Protein AF-A0A9D2Q267-F1 (afdb_monomer)

InterPro domains:
  IPR001387 Cro/C1-type, helix-turn-helix domain [PF01381] (14-52)
  IPR001387 Cro/C1-type, helix-turn-helix domain [cd00093] (12-51)
  IPR010982 Lambda repressor-like, DNA-binding domain superfamily [G3DSA:1.10.260.40] (4-55)
  IPR010982 Lambda repressor-like, DNA-binding domain superfamily [SSF47413] (12-53)

Solvent-accessible surface area (backbone atoms only — not comparable to full-atom values): 3541 Å² total; per-residue (Å²): 134,78,56,72,67,57,52,52,50,52,54,51,52,50,51,49,17,62,76,34,75,45,54,65,68,53,44,51,26,61,77,68,74,42,85,82,72,56,69,67,59,54,50,33,4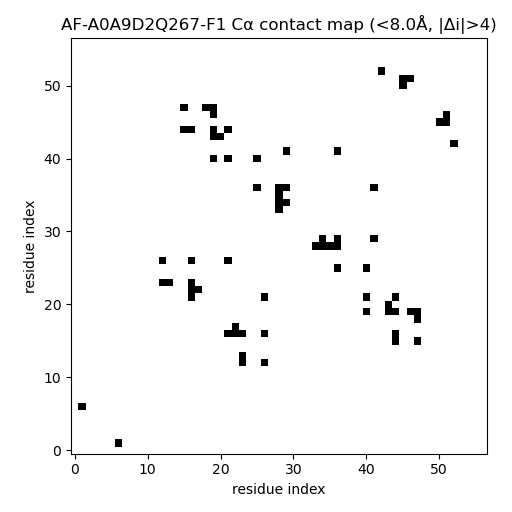4,30,54,74,70,73,52,82,89,81,87,76,134

Sequence (57 aa):
MLPKQEQWWQSSSQQLGELAGVSDRTLRDIESGAGRPALRSVLSVLTVLGLQVAVTP

Mean predicted aligned error: 4.65 Å

Organism: NCBI:txid2838512

Radius of gyration: 12.55 Å; Cα contacts (8 Å, |Δi|>4): 36; chains: 1; bounding box: 26×28×33 Å

pLDDT: mean 90.4, std 8.64, range [68.88, 97.94]

Secondary structure (DSSP, 8-state):
---HHHHHHHHHHHHHHHHHT--HHHHHHHHHT-S---HHHHHHHHHHTT--PPPP-

Foldseek 3Di:
DDPPVVVVVVVVLVVLCVQLVHDSVLSVCVVVVHDDRDPSSVVSSCVSVVHDDDDDD

Nearest PDB structures (foldseek):
  8ezt-assembly1_D-2  TM=8.432E-01  e=3.251E-02  Legionella pneumophila
  3dnv-assembly1_B  TM=8.086E-01  e=1.414E-01  Escherichia coli K-12
  4z5h-assembly1_A-2  TM=8.038E-01  e=1.508E-01  Escherichia coli K-12
  5k98-assembly1_P  TM=8.072E-01  e=2.359E-01  Escherichia coli MP020980.2
  4z59-assembly1_A  TM=7.992E-01  e=2.359E-01  Escherichia coli K-12

Structure (mmCIF, N/CA/C/O backbone):
data_AF-A0A9D2Q267-F1
#
_entry.id   AF-A0A9D2Q267-F1
#
loop_
_atom_site.group_PDB
_atom_site.id
_atom_site.type_symbol
_atom_site.label_atom_id
_atom_site.label_alt_id
_atom_site.label_comp_id
_atom_site.label_asym_id
_atom_site.label_entity_id
_atom_site.label_seq_id
_atom_site.pdbx_PDB_ins_code
_atom_site.Cartn_x
_atom_site.Cartn_y
_atom_site.Cartn_z
_atom_site.occupancy
_atom_site.B_iso_or_equiv
_atom_site.auth_seq_id
_atom_site.auth_comp_id
_atom_site.auth_asym_id
_atom_site.auth_atom_id
_atom_site.pdbx_PDB_model_num
ATOM 1 N N . MET A 1 1 ? -10.556 20.738 12.330 1.00 69.31 1 MET A N 1
ATOM 2 C CA . MET A 1 1 ? -11.530 20.002 11.496 1.00 69.31 1 MET A CA 1
ATOM 3 C C . MET A 1 1 ? -10.957 19.913 10.097 1.00 69.31 1 MET A C 1
ATOM 5 O O . MET A 1 1 ? -10.620 20.955 9.554 1.00 69.31 1 MET A O 1
ATOM 9 N N . LEU A 1 2 ? -10.786 18.704 9.558 1.00 68.88 2 LEU A N 1
ATOM 10 C CA . LEU A 1 2 ? -10.355 18.514 8.169 1.00 68.88 2 LEU A CA 1
ATOM 11 C C . LEU A 1 2 ? -11.549 18.746 7.226 1.00 68.88 2 LEU A C 1
ATOM 13 O O . LEU A 1 2 ? -12.678 18.403 7.604 1.00 68.88 2 LEU A O 1
ATOM 17 N N . PRO A 1 3 ? -11.344 19.319 6.030 1.00 83.88 3 PRO A N 1
ATOM 18 C CA . PRO A 1 3 ? -12.395 19.497 5.039 1.00 83.88 3 PRO A CA 1
ATOM 19 C C . PRO A 1 3 ? -13.052 18.159 4.682 1.00 83.88 3 PRO A C 1
ATOM 21 O O . PRO A 1 3 ? -12.447 17.091 4.758 1.00 83.88 3 PRO A O 1
ATOM 24 N N . LYS A 1 4 ? -14.321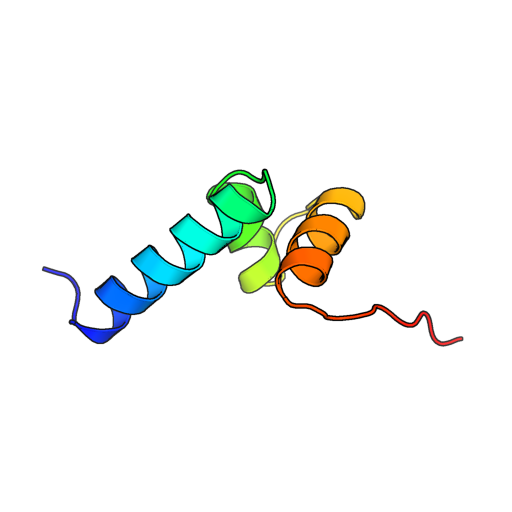 18.223 4.271 1.00 78.12 4 LYS A N 1
ATOM 25 C CA . LYS A 1 4 ? -15.159 17.044 3.990 1.00 78.12 4 LYS A CA 1
ATOM 26 C C . LYS A 1 4 ? -14.537 16.083 2.961 1.00 78.12 4 LYS A C 1
ATOM 28 O O . LYS A 1 4 ? -14.685 14.877 3.102 1.00 78.12 4 LYS A O 1
ATOM 33 N N . GLN A 1 5 ? -13.792 16.624 1.994 1.00 75.81 5 GLN A N 1
ATOM 34 C CA . GLN A 1 5 ? -13.032 15.867 0.991 1.00 75.81 5 GLN A CA 1
ATOM 35 C C . GLN A 1 5 ? -11.911 15.025 1.628 1.00 75.81 5 GLN A C 1
ATOM 37 O O . GLN A 1 5 ? -11.775 13.845 1.324 1.00 75.81 5 GLN A O 1
ATOM 42 N N . GLU A 1 6 ? -11.145 15.609 2.557 1.00 75.06 6 GLU A N 1
ATOM 43 C CA . GLU A 1 6 ? -10.068 14.898 3.259 1.00 75.06 6 GLU A CA 1
ATOM 44 C C . GLU A 1 6 ? -10.620 13.812 4.186 1.00 75.06 6 GLU A C 1
ATOM 46 O O . GLU A 1 6 ? -10.034 12.741 4.280 1.00 75.06 6 GLU A O 1
ATOM 51 N N . GLN A 1 7 ? -11.774 14.031 4.825 1.00 75.31 7 GLN A N 1
ATOM 52 C CA . GLN A 1 7 ? -12.418 12.991 5.639 1.00 75.31 7 GLN A CA 1
ATOM 53 C C . GLN A 1 7 ? -12.816 11.759 4.815 1.00 75.31 7 GLN A C 1
ATOM 55 O O . GLN A 1 7 ? -12.562 10.637 5.243 1.00 75.31 7 GLN A O 1
ATOM 60 N N . TRP A 1 8 ? -13.405 11.953 3.633 1.00 71.44 8 TRP A N 1
ATOM 61 C CA . TRP A 1 8 ? -13.796 10.844 2.756 1.00 71.44 8 TRP A CA 1
ATOM 62 C C . TRP A 1 8 ? -12.596 10.085 2.204 1.00 71.44 8 TRP A C 1
ATOM 64 O O . TRP A 1 8 ? -12.611 8.855 2.173 1.00 71.44 8 TRP A O 1
ATOM 74 N N . TRP A 1 9 ? -11.546 10.815 1.827 1.00 73.19 9 TRP A N 1
ATOM 75 C CA . TRP A 1 9 ? -10.300 10.212 1.374 1.00 73.19 9 TRP A CA 1
ATOM 76 C C . TRP A 1 9 ? -9.685 9.314 2.452 1.00 73.19 9 TRP A C 1
ATOM 78 O O . TRP A 1 9 ? -9.403 8.149 2.190 1.00 73.19 9 TRP A O 1
ATOM 88 N N . GLN A 1 10 ? -9.580 9.805 3.692 1.00 73.44 10 GLN A N 1
ATOM 89 C CA . GLN A 1 10 ? -9.003 9.028 4.795 1.00 73.44 10 GLN A CA 1
ATOM 90 C C . GLN A 1 10 ? -9.811 7.758 5.100 1.00 73.44 10 GLN A C 1
ATOM 92 O O . GLN A 1 10 ? -9.220 6.709 5.340 1.00 73.44 10 GLN A O 1
ATOM 97 N N . SER A 1 11 ? -11.148 7.813 5.050 1.00 75.69 11 SER A N 1
ATOM 98 C CA . SER A 1 11 ? -11.981 6.616 5.246 1.00 75.69 11 SER A CA 1
ATOM 99 C C . SER A 1 11 ? -11.803 5.586 4.127 1.00 75.69 11 SER A C 1
ATOM 101 O O . SER A 1 11 ? 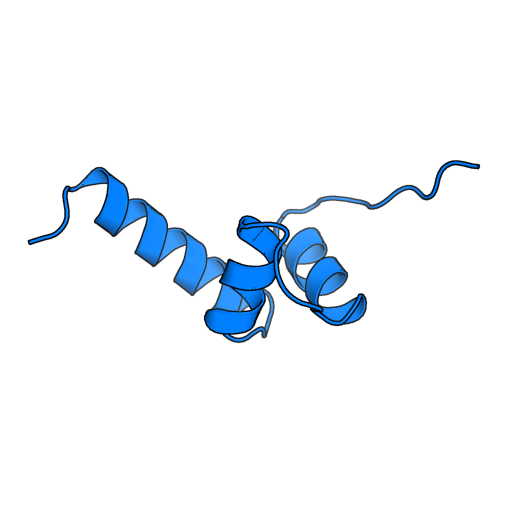-11.755 4.389 4.407 1.00 75.69 11 SER A O 1
ATOM 103 N N . SER A 1 12 ? -11.663 6.040 2.878 1.00 85.31 12 SER A N 1
ATOM 104 C CA . SER A 1 12 ? -11.429 5.157 1.732 1.00 85.31 12 SER A CA 1
ATOM 105 C C . SER A 1 12 ? -10.049 4.495 1.792 1.00 85.31 12 SER A C 1
ATOM 107 O O . SER A 1 12 ? -9.950 3.285 1.593 1.00 85.31 12 SER A O 1
ATOM 109 N N . SER A 1 13 ? -8.990 5.253 2.099 1.00 86.38 13 SER A N 1
ATOM 110 C CA . SER A 1 13 ? -7.640 4.698 2.251 1.00 86.38 13 SER A CA 1
ATOM 111 C C . SER A 1 13 ? -7.575 3.727 3.433 1.00 86.38 13 SER A C 1
ATOM 113 O O . SER A 1 13 ? -7.028 2.635 3.301 1.00 86.38 13 SER A O 1
ATOM 115 N N . GLN A 1 14 ? -8.212 4.040 4.566 1.00 89.88 14 GLN A N 1
ATOM 116 C CA . GLN A 1 14 ? -8.240 3.124 5.710 1.00 89.88 14 GLN A CA 1
ATOM 117 C C . GLN A 1 14 ? -8.907 1.784 5.354 1.00 89.88 14 GLN A C 1
ATOM 119 O O . GLN A 1 14 ? -8.321 0.729 5.599 1.00 89.88 14 GLN A O 1
ATOM 124 N N . GLN A 1 15 ? -10.081 1.814 4.712 1.00 94.12 15 GLN A N 1
ATOM 125 C CA . GLN A 1 15 ? -10.762 0.594 4.263 1.00 94.12 15 GLN A CA 1
ATOM 126 C C . GLN A 1 15 ? -9.923 -0.211 3.271 1.00 94.12 15 GLN A C 1
ATOM 128 O O . GLN A 1 15 ? -9.876 -1.437 3.344 1.00 94.12 15 GLN A O 1
ATOM 133 N N . LEU A 1 16 ? -9.236 0.462 2.349 1.00 95.75 16 LEU A N 1
ATOM 134 C CA . LEU A 1 16 ? -8.380 -0.214 1.385 1.00 95.75 16 LEU A CA 1
ATOM 135 C C . LEU A 1 16 ? -7.172 -0.882 2.060 1.00 95.75 16 LEU A C 1
ATOM 137 O O . LEU A 1 16 ? -6.826 -2.007 1.703 1.00 95.75 16 LEU A O 1
ATOM 141 N N . GLY A 1 17 ? -6.562 -0.236 3.057 1.00 96.50 17 GLY A N 1
ATOM 142 C CA . GLY A 1 17 ? -5.482 -0.824 3.851 1.00 96.50 17 GLY A CA 1
ATOM 143 C C . GLY A 1 17 ? -5.933 -2.071 4.613 1.00 96.50 17 GLY A C 1
ATOM 144 O O . GLY A 1 17 ? -5.245 -3.094 4.583 1.00 96.50 17 GLY A O 1
ATOM 145 N N . GLU A 1 18 ? -7.122 -2.014 5.218 1.00 96.56 18 GLU A N 1
ATOM 146 C CA . GLU A 1 18 ? -7.755 -3.147 5.903 1.00 96.56 18 GLU A CA 1
ATOM 147 C C . GLU A 1 18 ? -8.012 -4.320 4.944 1.00 96.56 18 GLU A C 1
ATOM 149 O O . GLU A 1 18 ? -7.605 -5.447 5.231 1.00 96.56 18 GLU A O 1
ATOM 154 N N . LEU A 1 19 ? -8.607 -4.058 3.775 1.00 97.50 19 LEU A N 1
ATOM 155 C CA . LEU A 1 19 ? -8.879 -5.081 2.757 1.00 97.50 19 LEU A CA 1
ATOM 156 C C . LEU A 1 19 ? -7.596 -5.692 2.177 1.00 97.50 19 LEU A C 1
ATOM 158 O O . LEU A 1 19 ? -7.549 -6.890 1.904 1.00 97.50 19 LEU A O 1
ATOM 162 N N . ALA A 1 20 ? -6.553 -4.883 1.991 1.00 97.31 20 ALA A N 1
ATOM 163 C CA . ALA A 1 20 ? -5.273 -5.333 1.449 1.00 97.31 20 ALA A CA 1
ATOM 164 C C . ALA A 1 20 ? -4.358 -5.980 2.506 1.00 97.31 20 ALA A C 1
ATOM 166 O O . ALA A 1 20 ? -3.310 -6.529 2.154 1.00 97.31 20 ALA A O 1
ATOM 167 N N . GLY A 1 21 ? -4.721 -5.913 3.792 1.00 97.94 21 GLY A N 1
ATOM 168 C CA . GLY A 1 21 ? -3.907 -6.425 4.894 1.00 97.94 21 GLY A CA 1
ATOM 169 C C . GLY A 1 21 ? -2.586 -5.669 5.076 1.00 97.94 21 GLY A C 1
ATOM 170 O O . GLY A 1 21 ? -1.569 -6.273 5.425 1.00 97.94 21 GLY A O 1
ATOM 171 N N . VAL A 1 22 ? -2.570 -4.359 4.811 1.00 97.56 22 VAL A N 1
ATOM 172 C CA . VAL A 1 22 ? -1.383 -3.502 4.952 1.00 97.56 22 VAL A CA 1
ATOM 173 C C . VAL A 1 22 ? -1.618 -2.403 5.979 1.00 97.56 22 VAL A C 1
ATOM 175 O O . VAL A 1 22 ? -2.740 -1.961 6.207 1.00 97.56 22 VAL A O 1
ATOM 178 N N . SER A 1 23 ? -0.539 -1.937 6.611 1.00 95.56 23 SER A N 1
ATOM 179 C CA . SER A 1 23 ? -0.643 -0.802 7.526 1.00 95.56 23 SER A CA 1
ATOM 180 C C . SER A 1 23 ? -0.995 0.479 6.771 1.00 95.56 23 SER A C 1
ATOM 182 O O . SER A 1 23 ? -0.565 0.674 5.634 1.00 95.56 23 SER A O 1
ATOM 184 N N . ASP A 1 24 ? -1.689 1.390 7.443 1.00 93.25 24 ASP A N 1
ATOM 185 C CA . ASP A 1 24 ? -1.974 2.733 6.939 1.00 93.25 24 ASP A CA 1
ATOM 186 C C . ASP A 1 24 ? -0.701 3.472 6.476 1.00 93.25 24 ASP A C 1
ATOM 188 O O . ASP A 1 24 ? -0.674 4.075 5.406 1.00 93.25 24 ASP A O 1
ATOM 192 N N . ARG A 1 25 ? 0.409 3.326 7.215 1.00 93.75 25 ARG A N 1
ATOM 193 C CA . ARG A 1 25 ? 1.717 3.851 6.800 1.00 93.75 25 ARG A CA 1
ATOM 194 C C . ARG A 1 25 ? 2.174 3.261 5.466 1.00 93.75 25 ARG A C 1
ATOM 196 O O . ARG A 1 25 ? 2.594 4.000 4.587 1.00 93.75 25 ARG A O 1
ATOM 203 N N . THR A 1 26 ? 2.101 1.937 5.321 1.00 95.81 26 THR A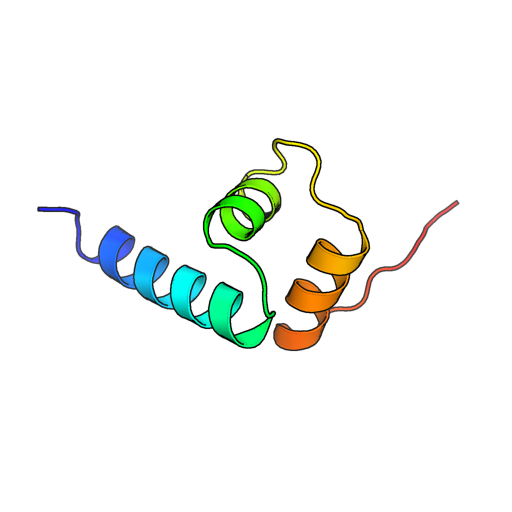 N 1
ATOM 204 C CA . THR A 1 26 ? 2.466 1.249 4.074 1.00 95.81 26 THR A CA 1
ATOM 205 C C . THR A 1 26 ? 1.595 1.716 2.916 1.00 95.81 26 THR A C 1
ATOM 207 O O . THR A 1 26 ? 2.109 1.894 1.817 1.00 95.81 26 THR A O 1
ATOM 210 N N . LEU A 1 27 ? 0.301 1.932 3.154 1.00 95.69 27 LEU A N 1
ATOM 211 C CA . LEU A 1 27 ? -0.590 2.429 2.121 1.00 95.69 27 LEU A CA 1
ATOM 212 C C . LEU A 1 27 ? -0.245 3.865 1.702 1.00 95.69 27 LEU A C 1
ATOM 214 O O . LEU A 1 27 ? -0.155 4.129 0.508 1.00 95.69 27 LEU A O 1
ATOM 218 N N . ARG A 1 28 ? 0.038 4.767 2.649 1.00 92.75 28 ARG A N 1
ATOM 219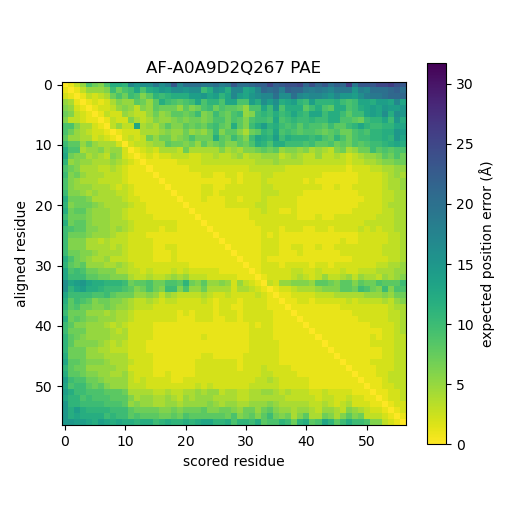 C CA . ARG A 1 28 ? 0.487 6.135 2.327 1.00 92.75 28 ARG A CA 1
ATOM 220 C C . ARG A 1 28 ? 1.806 6.152 1.559 1.00 92.75 28 ARG A C 1
ATOM 222 O O . ARG A 1 28 ? 1.958 6.949 0.635 1.00 92.75 28 ARG A O 1
ATOM 229 N N . ASP A 1 29 ? 2.751 5.284 1.919 1.00 95.75 29 ASP A N 1
ATOM 230 C CA . ASP A 1 29 ? 4.009 5.127 1.178 1.00 95.75 29 ASP A CA 1
ATOM 231 C C . ASP A 1 29 ? 3.715 4.729 -0.288 1.00 95.75 29 ASP A C 1
ATOM 233 O O . ASP A 1 29 ? 4.255 5.322 -1.218 1.00 95.75 29 ASP A O 1
ATOM 237 N N . ILE A 1 30 ? 2.773 3.802 -0.513 1.00 95.38 30 ILE A N 1
ATOM 238 C CA . ILE A 1 30 ? 2.325 3.410 -1.862 1.00 95.38 30 ILE A CA 1
ATOM 239 C C . ILE A 1 30 ? 1.654 4.580 -2.603 1.00 95.38 30 ILE A C 1
ATOM 241 O O . ILE A 1 30 ? 2.035 4.867 -3.735 1.00 95.38 30 ILE A O 1
ATOM 245 N N . GLU A 1 31 ? 0.684 5.264 -1.986 1.00 93.12 31 GLU A N 1
ATOM 246 C CA . GLU A 1 31 ? -0.074 6.369 -2.604 1.00 93.12 31 GLU A CA 1
ATOM 247 C C . GLU A 1 31 ? 0.815 7.562 -2.973 1.00 93.12 31 GLU A C 1
ATOM 249 O O . GLU A 1 31 ? 0.643 8.180 -4.022 1.00 93.12 31 GLU A O 1
ATOM 254 N N . SER A 1 32 ? 1.778 7.887 -2.112 1.00 93.06 32 SER A N 1
ATOM 255 C CA . SER A 1 32 ? 2.704 9.002 -2.328 1.00 93.06 32 SER A CA 1
ATOM 256 C C . SER A 1 32 ? 3.862 8.660 -3.267 1.00 93.06 32 SER A C 1
ATOM 258 O O . SER A 1 32 ? 4.625 9.552 -3.638 1.00 93.06 32 SER A O 1
ATOM 260 N N . GLY A 1 33 ? 4.033 7.381 -3.626 1.00 92.12 33 GLY A N 1
ATOM 261 C CA . GLY A 1 33 ? 5.215 6.891 -4.338 1.00 92.12 33 GLY A CA 1
ATOM 262 C C . GLY A 1 33 ? 6.519 7.052 -3.544 1.00 92.12 33 GLY A C 1
ATOM 263 O O . GLY A 1 33 ? 7.604 6.940 -4.117 1.00 92.12 33 GLY A O 1
ATOM 264 N N . ALA A 1 34 ? 6.432 7.343 -2.243 1.00 85.94 34 ALA A N 1
ATOM 265 C CA . ALA A 1 34 ? 7.569 7.532 -1.355 1.00 85.94 34 ALA A CA 1
ATOM 266 C C . ALA A 1 34 ? 7.842 6.269 -0.519 1.00 85.94 34 ALA A C 1
ATOM 268 O O . ALA A 1 34 ? 7.028 5.358 -0.402 1.00 85.94 34 ALA A O 1
ATOM 269 N N . GLY A 1 35 ? 9.022 6.199 0.096 1.00 86.06 35 GLY A N 1
ATOM 270 C CA . GLY A 1 35 ? 9.394 5.059 0.933 1.00 86.06 35 GLY A CA 1
ATOM 271 C C . GLY A 1 35 ? 9.848 3.826 0.142 1.00 86.06 35 GLY A C 1
ATOM 272 O O . GLY A 1 35 ? 10.294 3.913 -1.001 1.00 86.06 35 GLY A O 1
ATOM 273 N N . ARG A 1 36 ? 9.843 2.664 0.808 1.00 93.75 36 ARG A N 1
ATOM 274 C CA . ARG A 1 36 ? 10.306 1.373 0.255 1.00 93.75 36 ARG A CA 1
ATOM 275 C C . ARG A 1 36 ? 9.330 0.249 0.633 1.00 93.75 36 ARG A C 1
ATOM 277 O O . ARG A 1 36 ? 9.720 -0.664 1.368 1.00 93.75 36 ARG A O 1
ATOM 284 N N . PRO A 1 37 ? 8.053 0.320 0.209 1.00 95.44 37 PRO A N 1
ATOM 285 C CA . PRO A 1 37 ? 7.105 -0.754 0.462 1.00 95.44 37 PRO A CA 1
ATOM 286 C C . PRO A 1 37 ? 7.594 -2.042 -0.202 1.00 95.44 37 PRO A C 1
ATOM 288 O O . PRO A 1 37 ? 8.194 -2.036 -1.278 1.00 95.44 37 PRO A O 1
ATOM 291 N N . ALA A 1 38 ? 7.337 -3.176 0.443 1.00 96.56 38 ALA A N 1
ATOM 292 C CA . ALA A 1 38 ? 7.630 -4.454 -0.181 1.00 96.56 38 ALA A CA 1
ATOM 293 C C . ALA A 1 38 ? 6.735 -4.646 -1.414 1.00 96.56 38 ALA A C 1
ATOM 295 O O . ALA A 1 38 ? 5.542 -4.353 -1.353 1.00 96.56 38 ALA A O 1
ATOM 296 N N . LEU A 1 39 ? 7.274 -5.225 -2.493 1.00 95.50 39 LEU A N 1
ATOM 297 C CA . LEU A 1 39 ? 6.506 -5.502 -3.716 1.00 95.50 39 LEU A CA 1
ATOM 298 C C . LEU A 1 39 ? 5.205 -6.266 -3.424 1.00 95.50 39 LEU A C 1
ATOM 300 O O . LEU A 1 39 ? 4.157 -5.922 -3.953 1.00 95.50 39 LEU A O 1
ATOM 304 N N . ARG A 1 40 ? 5.241 -7.244 -2.509 1.00 96.94 40 ARG A N 1
ATOM 305 C CA . ARG A 1 40 ? 4.043 -7.984 -2.072 1.00 96.94 40 ARG A CA 1
ATOM 306 C C . ARG A 1 40 ? 2.926 -7.073 -1.546 1.00 96.94 40 ARG A C 1
ATOM 308 O O . ARG A 1 40 ? 1.766 -7.337 -1.814 1.00 96.94 40 ARG A O 1
ATOM 315 N N . SER A 1 41 ? 3.270 -6.003 -0.828 1.00 97.38 41 SER A N 1
ATOM 316 C CA . SER A 1 41 ? 2.297 -5.058 -0.272 1.00 97.38 41 SER A CA 1
ATOM 317 C C . SER A 1 41 ? 1.634 -4.246 -1.379 1.00 97.38 41 SER A C 1
ATOM 319 O O . SER A 1 41 ? 0.427 -4.039 -1.343 1.00 97.38 41 SER A O 1
ATOM 321 N N . VAL A 1 42 ? 2.410 -3.855 -2.395 1.00 96.69 42 VAL A N 1
ATOM 322 C CA . VAL A 1 42 ? 1.888 -3.207 -3.605 1.00 96.69 42 VAL A CA 1
ATOM 323 C C . VAL A 1 42 ? 0.933 -4.152 -4.338 1.00 96.69 42 VAL A C 1
ATOM 325 O O . VAL A 1 42 ? -0.186 -3.768 -4.662 1.00 96.69 42 VAL A O 1
ATOM 328 N N . LEU A 1 43 ? 1.330 -5.412 -4.538 1.00 97.44 43 LEU A N 1
ATOM 329 C CA . LEU A 1 43 ? 0.498 -6.414 -5.210 1.00 97.44 43 LEU A CA 1
ATOM 330 C C . LEU A 1 43 ? -0.806 -6.718 -4.450 1.00 97.44 43 LEU A C 1
ATOM 332 O O . LEU A 1 43 ? -1.850 -6.858 -5.088 1.00 97.44 43 LEU A O 1
ATOM 336 N N . SER A 1 44 ? -0.784 -6.770 -3.113 1.00 97.94 44 SER A N 1
ATOM 337 C CA . SER A 1 44 ? -2.006 -6.926 -2.306 1.00 97.94 44 SER A CA 1
ATOM 338 C C . SER A 1 44 ? -2.991 -5.778 -2.528 1.00 97.94 44 SER A C 1
ATOM 340 O O . SER A 1 44 ? -4.175 -6.022 -2.749 1.00 97.94 44 SER A O 1
ATOM 342 N N . VAL A 1 45 ? -2.506 -4.532 -2.528 1.00 97.44 45 VAL A N 1
ATOM 343 C CA . VAL A 1 45 ?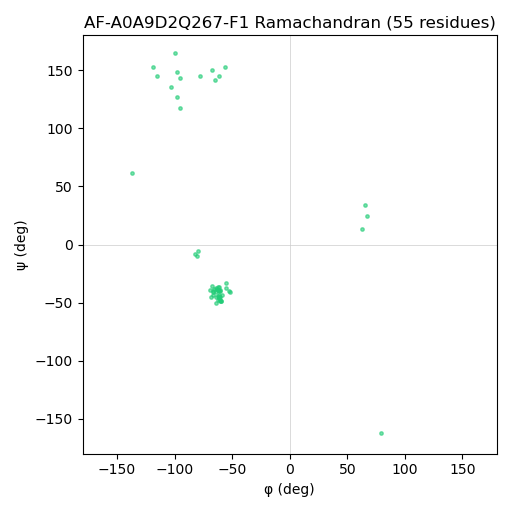 -3.342 -3.347 -2.790 1.00 97.44 45 VAL A CA 1
ATOM 344 C C . VAL A 1 45 ? -3.949 -3.397 -4.193 1.00 97.44 45 VAL A C 1
ATOM 346 O O . VAL A 1 45 ? -5.151 -3.200 -4.359 1.00 97.44 45 VAL A O 1
ATOM 349 N N . LEU A 1 46 ? -3.143 -3.722 -5.203 1.00 97.06 46 LEU A N 1
ATOM 350 C CA . LEU A 1 46 ? -3.617 -3.839 -6.584 1.00 97.06 46 LEU A CA 1
ATOM 351 C C . LEU A 1 46 ? -4.670 -4.938 -6.749 1.00 97.06 46 LEU A C 1
ATOM 353 O O . LEU A 1 46 ? -5.631 -4.748 -7.487 1.00 97.06 46 LEU A O 1
ATOM 357 N N . THR A 1 47 ? -4.527 -6.048 -6.022 1.00 97.38 47 THR A N 1
ATOM 358 C CA . THR A 1 47 ? -5.497 -7.154 -6.035 1.00 97.38 47 THR A CA 1
ATOM 359 C C . THR A 1 47 ? -6.872 -6.694 -5.554 1.00 97.38 47 THR A C 1
ATOM 361 O O . THR A 1 47 ? -7.870 -6.983 -6.209 1.00 97.38 47 THR A O 1
ATOM 364 N N . VAL A 1 48 ? -6.933 -5.930 -4.458 1.00 97.12 48 VAL A N 1
ATOM 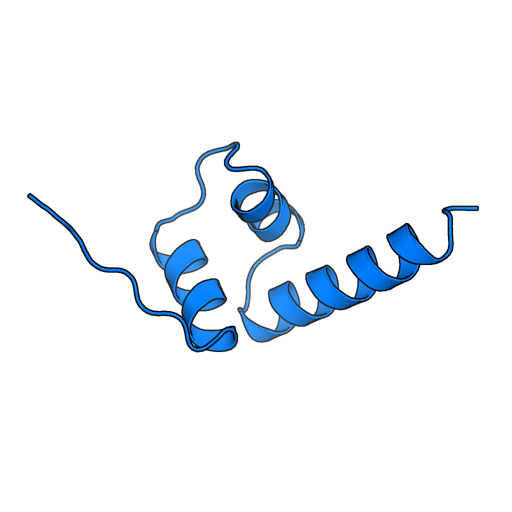365 C CA . VAL A 1 48 ? -8.189 -5.350 -3.944 1.00 97.12 48 VAL A CA 1
ATOM 366 C C . VAL A 1 48 ? -8.820 -4.394 -4.957 1.00 97.12 48 VAL A C 1
ATOM 368 O O . VAL A 1 48 ? -10.038 -4.368 -5.109 1.00 97.12 48 VAL A O 1
ATOM 371 N N . LEU A 1 49 ? -7.992 -3.639 -5.682 1.00 95.75 49 LEU A N 1
ATOM 372 C CA . LEU A 1 49 ? -8.436 -2.700 -6.713 1.00 95.75 49 LEU A CA 1
ATOM 373 C C . LEU A 1 49 ? -8.787 -3.364 -8.056 1.00 95.75 49 LEU A C 1
ATOM 375 O O . LEU A 1 49 ? -9.242 -2.675 -8.967 1.00 95.75 49 LEU A O 1
ATOM 379 N N . GLY A 1 50 ? -8.564 -4.673 -8.213 1.00 96.88 50 GLY A N 1
ATOM 380 C CA . GLY A 1 50 ? -8.749 -5.367 -9.492 1.00 96.88 50 GLY A CA 1
ATOM 381 C C . GLY A 1 50 ? -7.750 -4.942 -10.576 1.00 96.88 50 GLY A C 1
ATOM 382 O O . GLY A 1 50 ? -8.045 -5.055 -11.765 1.00 96.88 50 GLY A O 1
ATOM 383 N N . LEU A 1 51 ? -6.578 -4.436 -10.182 1.00 97.06 51 LEU A N 1
ATOM 384 C CA . LEU A 1 51 ? -5.527 -3.959 -11.079 1.00 97.06 51 LEU A CA 1
ATOM 385 C C . LEU A 1 51 ? -4.447 -5.025 -11.294 1.00 97.06 51 LEU A C 1
ATOM 387 O O . LEU A 1 51 ? -4.125 -5.804 -10.397 1.00 97.06 51 LEU A O 1
ATOM 391 N N . GLN A 1 52 ? -3.840 -5.021 -12.481 1.00 93.69 52 GLN A N 1
ATOM 392 C CA . GLN A 1 52 ? -2.709 -5.884 -12.819 1.00 93.69 52 GLN A CA 1
ATOM 393 C C . GLN A 1 52 ? -1.449 -5.060 -13.081 1.00 93.69 52 GLN A C 1
ATOM 395 O O . GLN A 1 52 ? -1.511 -3.967 -13.641 1.00 93.69 52 GLN A O 1
ATOM 400 N N . VAL A 1 53 ? -0.296 -5.604 -12.689 1.00 92.44 53 VAL A N 1
ATOM 401 C CA . VAL A 1 53 ? 1.021 -5.042 -13.011 1.00 92.44 53 VAL A CA 1
ATOM 402 C C . VAL A 1 53 ? 1.592 -5.773 -14.212 1.00 92.44 53 VAL A C 1
ATOM 404 O O . VAL A 1 53 ? 1.713 -6.997 -14.200 1.00 92.44 53 VAL A O 1
ATOM 407 N N . ALA A 1 54 ? 1.983 -5.005 -15.223 1.00 93.00 54 AL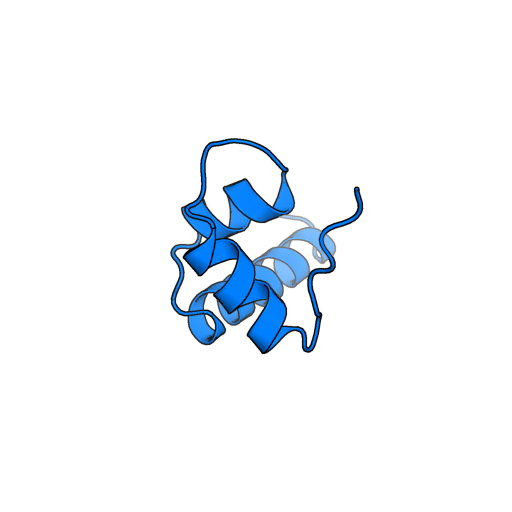A A N 1
ATOM 408 C CA . ALA A 1 54 ? 2.787 -5.478 -16.336 1.00 93.00 54 ALA A CA 1
ATOM 409 C C . ALA A 1 54 ? 4.229 -4.999 -16.151 1.00 93.00 54 ALA A C 1
ATOM 411 O O . ALA A 1 54 ? 4.466 -3.836 -15.824 1.00 93.00 54 ALA A O 1
ATOM 412 N N . VAL A 1 55 ? 5.190 -5.894 -16.372 1.00 91.19 55 VAL A N 1
ATOM 413 C CA . VAL A 1 55 ? 6.606 -5.529 -16.468 1.00 91.19 55 VAL A CA 1
ATOM 414 C C . VAL A 1 55 ? 6.922 -5.349 -17.944 1.00 91.19 55 VAL A C 1
ATOM 416 O O . VAL A 1 55 ? 6.781 -6.291 -18.724 1.00 91.19 55 VAL A O 1
ATOM 419 N N . THR A 1 56 ? 7.309 -4.138 -18.329 1.00 90.88 56 THR A N 1
ATOM 420 C CA . THR A 1 56 ? 7.759 -3.833 -19.690 1.00 90.88 56 THR A CA 1
ATOM 421 C C . THR A 1 56 ? 9.288 -3.908 -19.766 1.00 90.88 56 THR A C 1
ATOM 423 O O . THR A 1 56 ? 9.933 -3.530 -18.785 1.00 90.8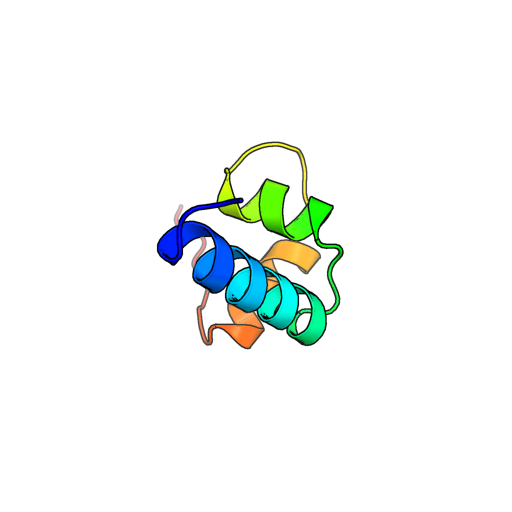8 56 THR A O 1
ATOM 426 N N . PRO A 1 57 ? 9.861 -4.401 -20.883 1.00 82.06 57 PRO A N 1
ATOM 427 C CA . PRO A 1 57 ? 11.305 -4.378 -21.131 1.00 82.06 57 PRO A CA 1
ATOM 428 C C . PRO A 1 57 ? 11.909 -2.971 -21.091 1.00 82.06 57 PRO A C 1
ATOM 430 O O . PRO A 1 57 ? 11.180 -2.010 -21.433 1.00 82.06 57 PRO A O 1
#